Protein AF-A0A7C4X9A7-F1 (afdb_monomer)

Secondary structure (DSSP, 8-state):
---EEEEEEEE-SSSEEEEEEEEEE--SS--EEEEEEEEEEE-HHHHGGGTS--HHHHHHHHHHHHHHHHHHHHHHTT---BPPTTGGGT----HHHHHHHHHGGG-HHHHHHHHHHTTTBPP-

pLDDT: mean 89.67, std 11.53, range [48.81, 98.44]

Nearest PDB structures (foldseek):
  3qic-assembly1_A  TM=6.227E-01  e=2.265E-01  Homo sapiens
  7n46-assembly1_A  TM=3.364E-01  e=3.744E-02  Escherichia coli K-12
  7rax-assembly1_A  TM=3.197E-01  e=5.054E-02  Escherichia coli K-12
  8sjd-assembly1_A  TM=3.150E-01  e=6.669E-01  Musca domestica
  2bw3-assembly1_A  TM=2.350E-01  e=4.941E-01  Musca domestica

Structure (mmCIF, N/CA/C/O backbone):
data_AF-A0A7C4X9A7-F1
#
_entry.id   AF-A0A7C4X9A7-F1
#
loop_
_atom_site.group_PDB
_atom_site.id
_atom_site.type_symbol
_atom_site.label_atom_id
_atom_site.label_alt_id
_atom_site.label_comp_id
_atom_site.label_asym_id
_atom_site.label_entity_id
_atom_site.label_seq_id
_atom_site.pdbx_PDB_ins_code
_atom_site.Cartn_x
_atom_site.Cartn_y
_atom_site.Cartn_z
_atom_site.occupancy
_atom_site.B_iso_or_equiv
_atom_site.auth_seq_id
_atom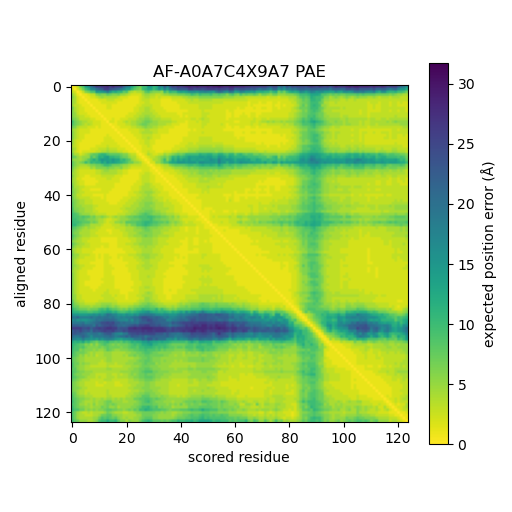_site.auth_comp_id
_atom_site.auth_asym_id
_atom_site.auth_atom_id
_atom_site.pdbx_PDB_model_num
ATOM 1 N N . MET A 1 1 ? -12.986 -12.572 25.269 1.00 55.41 1 MET A N 1
ATOM 2 C CA . MET A 1 1 ? -13.300 -11.561 24.240 1.00 55.41 1 MET A CA 1
ATOM 3 C C . MET A 1 1 ? -12.552 -11.994 23.007 1.00 55.41 1 MET A C 1
ATOM 5 O O . MET A 1 1 ? -11.326 -11.963 23.035 1.00 55.41 1 MET A O 1
ATOM 9 N N . ASP A 1 2 ? -13.274 -12.452 21.993 1.00 66.56 2 ASP A N 1
ATOM 10 C CA . ASP A 1 2 ? -12.687 -12.773 20.695 1.00 66.56 2 ASP A CA 1
ATOM 11 C C . ASP A 1 2 ? -12.088 -11.486 20.125 1.00 66.56 2 ASP A C 1
ATOM 13 O O . ASP A 1 2 ? -12.791 -10.514 19.846 1.00 66.56 2 ASP A O 1
ATOM 17 N N . LYS A 1 3 ? -10.755 -11.417 20.099 1.00 82.44 3 LYS A N 1
ATOM 18 C CA . LYS A 1 3 ? -10.022 -10.218 19.694 1.00 82.44 3 LYS A CA 1
ATOM 19 C C . LYS A 1 3 ? -9.990 -10.164 18.172 1.00 82.44 3 LYS A C 1
ATOM 21 O O . LYS A 1 3 ? -9.325 -10.997 17.555 1.00 82.44 3 LYS A O 1
ATOM 26 N N . THR A 1 4 ? -10.649 -9.172 17.587 1.00 90.31 4 THR A N 1
ATOM 27 C CA . THR A 1 4 ? -10.522 -8.854 16.160 1.00 90.31 4 THR A CA 1
ATOM 28 C C . THR A 1 4 ? -9.282 -7.992 15.925 1.00 90.31 4 THR A C 1
ATOM 30 O O . THR A 1 4 ? -9.007 -7.070 16.693 1.00 90.31 4 THR A O 1
ATOM 33 N N . VAL A 1 5 ? -8.510 -8.309 14.886 1.00 93.25 5 VAL A N 1
ATOM 34 C CA . VAL A 1 5 ? -7.322 -7.564 14.454 1.00 93.25 5 VAL A CA 1
ATOM 35 C C . VAL A 1 5 ? -7.448 -7.257 12.969 1.00 93.25 5 VAL A C 1
ATOM 37 O O . VAL A 1 5 ? -7.702 -8.161 12.178 1.00 93.25 5 VAL A O 1
ATOM 40 N N . THR A 1 6 ? -7.218 -6.004 12.590 1.00 95.00 6 THR A N 1
ATOM 41 C CA . THR A 1 6 ? -7.112 -5.595 11.186 1.00 95.00 6 THR A CA 1
ATOM 42 C C . THR A 1 6 ? -5.642 -5.563 10.781 1.00 95.00 6 THR A C 1
ATOM 44 O O . THR A 1 6 ? -4.812 -4.968 11.466 1.00 95.00 6 THR A O 1
ATOM 47 N N . ILE A 1 7 ? -5.312 -6.217 9.673 1.00 95.75 7 ILE A N 1
ATOM 48 C CA . ILE A 1 7 ? -3.965 -6.308 9.112 1.00 95.75 7 ILE A CA 1
ATOM 49 C C . ILE A 1 7 ? -3.948 -5.591 7.764 1.00 95.75 7 ILE A C 1
ATOM 51 O O . ILE A 1 7 ? -4.769 -5.872 6.891 1.00 95.75 7 ILE A O 1
ATOM 55 N N . LEU A 1 8 ? -2.974 -4.700 7.591 1.00 96.88 8 LEU A N 1
ATOM 56 C CA . LEU A 1 8 ? -2.627 -4.092 6.312 1.00 96.88 8 LEU A CA 1
ATOM 57 C C . LEU A 1 8 ? -1.498 -4.904 5.661 1.00 96.88 8 LEU A C 1
ATOM 59 O O . LEU A 1 8 ? -0.386 -4.955 6.183 1.00 96.88 8 LEU A O 1
ATOM 63 N N . GLY A 1 9 ? -1.787 -5.536 4.528 1.00 97.81 9 GLY A N 1
ATOM 64 C CA . GLY A 1 9 ? -0.793 -6.166 3.662 1.00 97.81 9 GLY A CA 1
ATOM 65 C C . GLY A 1 9 ? -0.347 -5.205 2.564 1.00 97.81 9 GLY A C 1
ATOM 66 O O . GLY A 1 9 ? -1.189 -4.559 1.942 1.00 97.81 9 GLY A O 1
ATOM 67 N N . ILE A 1 10 ? 0.961 -5.128 2.3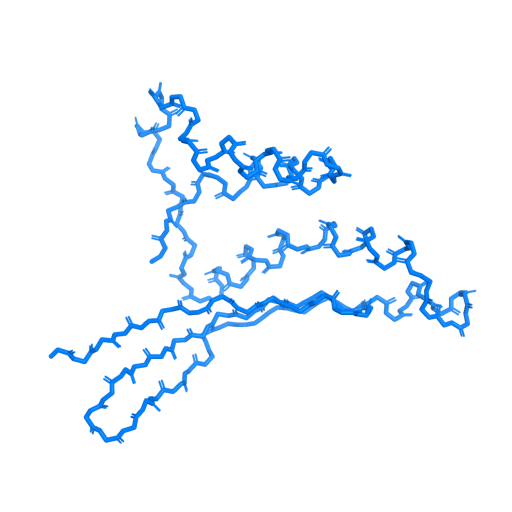21 1.00 98.12 10 ILE A N 1
ATOM 68 C CA . ILE A 1 10 ? 1.571 -4.349 1.237 1.00 98.12 10 ILE A CA 1
ATOM 69 C C . ILE A 1 10 ? 2.546 -5.266 0.500 1.00 98.12 10 ILE A C 1
ATOM 71 O O . ILE A 1 10 ? 3.383 -5.902 1.136 1.00 98.12 10 ILE A O 1
ATOM 75 N N . GLU A 1 11 ? 2.444 -5.312 -0.825 1.00 97.81 11 GLU A N 1
ATOM 76 C CA . GLU A 1 11 ? 3.331 -6.088 -1.695 1.00 97.81 11 GLU A CA 1
ATOM 77 C C . GLU A 1 11 ? 3.922 -5.174 -2.778 1.00 97.81 11 GLU A C 1
ATOM 79 O O . GLU A 1 11 ? 3.178 -4.540 -3.530 1.00 97.81 11 GLU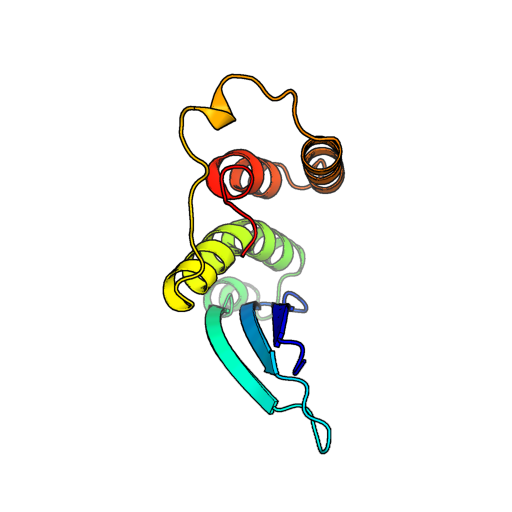 A O 1
ATOM 84 N N . THR A 1 12 ? 5.256 -5.075 -2.803 1.00 97.00 12 THR A N 1
ATOM 85 C CA . THR A 1 12 ? 6.049 -4.218 -3.710 1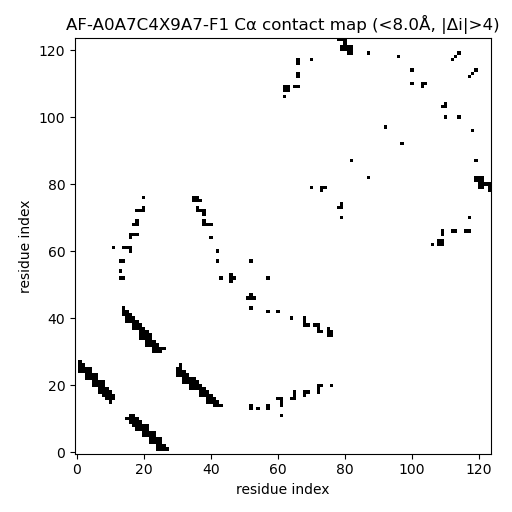.00 97.00 12 THR A CA 1
ATOM 86 C C . THR A 1 12 ? 7.412 -4.850 -4.045 1.00 97.00 12 THR A C 1
ATOM 88 O O . THR A 1 12 ? 8.435 -4.163 -4.053 1.00 97.00 12 THR A O 1
ATOM 91 N N . SER A 1 13 ? 7.479 -6.177 -4.204 1.00 96.25 13 SER A N 1
ATOM 92 C CA . SER A 1 13 ? 8.748 -6.897 -4.406 1.00 96.25 13 SER A CA 1
ATOM 93 C C . SER A 1 13 ? 9.314 -6.796 -5.825 1.00 96.25 13 SER A C 1
ATOM 95 O O . SER A 1 13 ? 10.534 -6.854 -5.986 1.00 96.25 13 SER A O 1
ATOM 97 N N . CYS A 1 14 ? 8.455 -6.669 -6.843 1.00 95.88 14 CYS A N 1
ATOM 98 C CA . CYS A 1 14 ? 8.843 -6.734 -8.254 1.00 95.88 14 CYS A CA 1
ATOM 99 C C . CYS A 1 14 ? 8.228 -5.593 -9.078 1.00 95.88 14 CYS A C 1
ATOM 101 O O . CYS A 1 14 ? 8.734 -4.479 -9.042 1.00 95.88 14 CYS A O 1
ATOM 103 N N . ASP A 1 15 ? 7.166 -5.856 -9.837 1.00 97.00 15 ASP A N 1
ATOM 104 C CA . ASP A 1 15 ? 6.530 -4.923 -10.774 1.00 97.00 15 ASP A CA 1
ATOM 105 C C . ASP A 1 15 ? 5.036 -4.718 -10.480 1.00 97.00 15 ASP A C 1
ATOM 107 O O . ASP A 1 15 ? 4.286 -4.150 -11.272 1.00 97.00 15 ASP A O 1
ATOM 111 N N . GLU A 1 16 ? 4.598 -5.145 -9.303 1.00 97.75 16 GLU A N 1
ATOM 112 C CA . GLU A 1 16 ? 3.230 -5.006 -8.827 1.00 97.75 16 GLU A CA 1
ATOM 113 C C . GLU A 1 16 ? 3.215 -4.210 -7.526 1.00 97.75 16 GLU A C 1
ATOM 115 O O . GLU A 1 16 ? 4.039 -4.422 -6.639 1.00 97.75 16 GLU A O 1
ATOM 120 N N . THR A 1 17 ? 2.274 -3.280 -7.412 1.00 98.44 17 THR A N 1
ATOM 121 C CA . THR A 1 17 ? 1.953 -2.620 -6.146 1.00 98.44 17 THR A CA 1
ATOM 122 C C . THR A 1 17 ? 0.603 -3.150 -5.706 1.00 98.44 17 THR A C 1
ATOM 124 O O . THR A 1 17 ? -0.385 -2.947 -6.410 1.00 98.44 17 THR A O 1
ATOM 127 N N . SER A 1 18 ? 0.542 -3.823 -4.563 1.00 98.25 18 SER A N 1
ATOM 128 C CA . SER A 1 18 ? -0.712 -4.350 -4.026 1.00 98.25 18 SER A CA 1
ATOM 129 C C . SER A 1 18 ? -0.911 -3.943 -2.577 1.00 98.25 18 SER A C 1
ATOM 131 O O . SER A 1 18 ? 0.043 -3.871 -1.799 1.00 98.25 18 SER A O 1
ATOM 133 N N . VAL A 1 19 ? -2.167 -3.695 -2.219 1.00 98.44 19 VAL A N 1
ATOM 134 C CA . VAL A 1 19 ? -2.609 -3.450 -0.849 1.00 98.44 19 VAL A CA 1
ATOM 135 C C . VAL A 1 19 ? -3.779 -4.373 -0.536 1.00 98.44 19 VAL A C 1
ATOM 137 O O . VAL A 1 19 ? -4.698 -4.493 -1.342 1.00 98.44 19 VAL A O 1
ATOM 140 N N . ALA A 1 20 ? -3.777 -4.988 0.645 1.00 98.38 20 ALA A N 1
ATOM 141 C CA . ALA A 1 20 ? -4.891 -5.785 1.149 1.00 98.38 20 ALA A CA 1
ATOM 142 C C . ALA A 1 20 ? -5.231 -5.410 2.595 1.00 98.38 20 ALA A C 1
ATOM 144 O O . ALA A 1 20 ? -4.340 -5.163 3.404 1.00 98.38 20 ALA A O 1
ATOM 145 N N . ILE A 1 21 ? -6.521 -5.409 2.925 1.00 98.25 21 ILE A N 1
ATOM 146 C CA . ILE A 1 21 ? -7.018 -5.267 4.294 1.00 98.25 21 ILE A CA 1
ATOM 147 C C . ILE A 1 21 ? -7.608 -6.607 4.714 1.00 98.25 21 ILE A C 1
ATOM 149 O O . ILE A 1 21 ? -8.531 -7.115 4.073 1.00 98.25 21 ILE A O 1
ATOM 153 N N . ILE A 1 22 ? -7.067 -7.185 5.781 1.00 97.62 22 ILE A N 1
ATOM 154 C CA . ILE A 1 22 ? -7.431 -8.515 6.265 1.00 97.62 22 ILE A CA 1
ATOM 155 C C . ILE A 1 22 ? -7.931 -8.391 7.699 1.00 97.62 22 ILE A C 1
ATOM 157 O O . ILE A 1 22 ? -7.231 -7.874 8.564 1.00 97.62 22 ILE A O 1
ATOM 161 N N . GLU A 1 23 ? -9.129 -8.891 7.962 1.00 96.44 23 GLU A N 1
ATOM 162 C CA . GLU A 1 23 ? -9.659 -9.053 9.309 1.00 96.44 23 GLU A CA 1
ATOM 163 C C . GLU A 1 23 ? -9.286 -10.438 9.838 1.00 96.44 23 GLU A C 1
ATOM 165 O O . GLU A 1 23 ? -9.492 -11.452 9.167 1.00 96.44 23 GLU A O 1
ATOM 170 N N . VAL A 1 24 ? -8.754 -10.479 11.057 1.00 95.31 24 VAL A N 1
ATOM 171 C CA . VAL A 1 24 ? -8.468 -11.706 11.796 1.00 95.31 24 VAL A CA 1
ATOM 172 C C . VAL A 1 24 ? -9.312 -11.724 13.056 1.00 95.31 24 VAL A C 1
ATOM 174 O O . VAL A 1 24 ? -9.099 -10.914 13.959 1.00 95.31 24 VAL A O 1
ATOM 177 N N . LYS A 1 25 ? -10.248 -12.665 13.145 1.00 93.75 25 LYS A N 1
ATOM 178 C CA . LYS A 1 25 ? -11.019 -12.917 14.366 1.00 93.75 25 LYS A CA 1
ATOM 179 C C . LYS A 1 25 ? -10.356 -14.050 15.124 1.00 93.75 25 LYS A C 1
ATOM 181 O O . LYS A 1 25 ? -10.339 -15.188 14.659 1.00 93.75 25 LYS A O 1
ATOM 186 N N . ASN A 1 26 ? -9.773 -13.738 16.277 1.00 88.00 26 ASN A N 1
ATOM 187 C CA . ASN A 1 26 ? -9.251 -14.773 17.162 1.00 88.00 26 ASN A CA 1
ATOM 188 C C . ASN A 1 26 ? -10.423 -15.489 17.833 1.00 88.00 26 ASN A C 1
ATOM 190 O O . ASN A 1 26 ? -11.249 -14.827 18.449 1.00 88.00 26 ASN A O 1
ATOM 194 N N . SER A 1 27 ? -10.455 -16.816 17.732 1.00 83.00 27 SER A N 1
ATOM 195 C CA . SER A 1 27 ? -11.350 -17.677 18.509 1.00 83.00 27 SER A CA 1
ATOM 196 C C . SER A 1 27 ? -10.524 -18.660 19.336 1.00 83.00 27 SER A C 1
ATOM 198 O O . SER A 1 27 ? -9.359 -18.918 19.015 1.00 83.00 27 SER A O 1
ATOM 200 N N . ASP A 1 28 ? -11.140 -19.262 20.353 1.00 82.06 28 ASP A N 1
ATOM 201 C CA . ASP A 1 28 ? -10.506 -20.273 21.212 1.00 82.06 28 ASP A CA 1
ATOM 202 C C . ASP A 1 28 ? -10.048 -21.536 20.453 1.00 82.06 28 ASP A C 1
ATOM 204 O O . ASP A 1 28 ? -9.260 -22.323 20.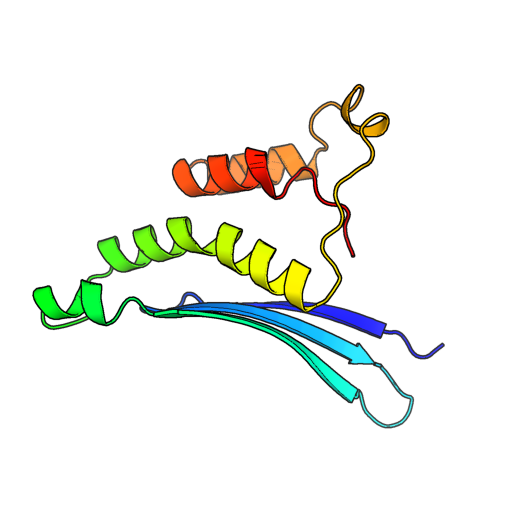976 1.00 82.06 28 ASP A O 1
ATOM 208 N N . THR A 1 29 ? -10.530 -21.753 19.224 1.00 85.44 29 THR A N 1
ATOM 209 C CA . THR A 1 29 ? -10.202 -22.949 18.430 1.00 85.44 29 THR A CA 1
ATOM 210 C C . THR A 1 29 ? -9.173 -22.657 17.344 1.00 85.44 29 THR A C 1
ATOM 212 O O . THR A 1 29 ? -8.127 -23.306 17.280 1.00 85.44 29 THR A O 1
ATOM 215 N N . ARG A 1 30 ? -9.451 -21.679 16.479 1.00 88.62 30 ARG A N 1
ATOM 216 C CA . ARG A 1 30 ? -8.563 -21.242 15.401 1.00 88.62 30 ARG A CA 1
ATOM 217 C C . ARG A 1 30 ? -8.922 -19.815 14.972 1.00 88.62 30 ARG A C 1
ATOM 219 O O . ARG A 1 30 ? -10.107 -19.482 14.947 1.00 88.62 30 ARG A O 1
ATOM 226 N N . PRO A 1 31 ? -7.941 -18.979 14.595 1.00 90.88 31 PRO A N 1
ATOM 227 C CA . PRO A 1 31 ? -8.230 -17.696 13.970 1.00 90.88 31 PRO A CA 1
ATOM 228 C C . PRO A 1 31 ? -8.963 -17.869 12.634 1.00 90.88 31 PRO A C 1
ATOM 230 O O . PRO A 1 31 ? -8.594 -18.711 11.807 1.00 90.88 31 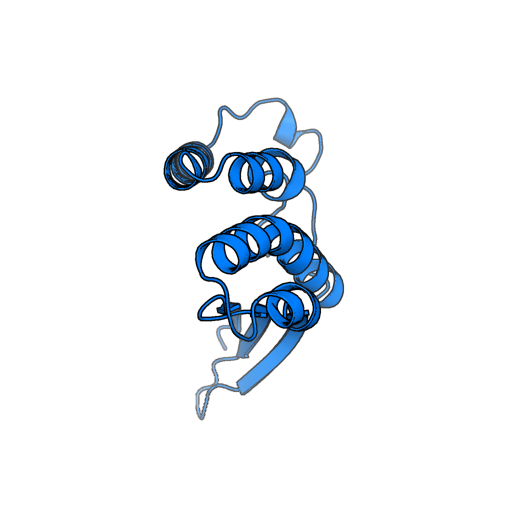PRO A O 1
ATOM 233 N N . GLU A 1 32 ? -9.975 -17.037 12.424 1.00 93.50 32 GLU A N 1
ATOM 234 C CA . GLU A 1 32 ? -10.671 -16.877 11.151 1.00 93.50 32 GLU A CA 1
ATOM 235 C C . GLU A 1 32 ? -10.124 -15.652 10.423 1.00 93.50 32 GLU A C 1
ATOM 237 O O . GLU A 1 32 ? -9.907 -14.606 11.034 1.00 93.50 32 GLU A O 1
ATOM 242 N N . TYR A 1 33 ? -9.912 -15.780 9.115 1.00 94.81 33 TYR A N 1
ATOM 243 C CA . TYR A 1 33 ? -9.329 -14.738 8.275 1.00 94.81 33 TYR A CA 1
ATOM 244 C C . TYR A 1 33 ? -10.332 -14.342 7.199 1.00 94.81 33 TYR A C 1
ATOM 246 O O . TYR A 1 33 ? -10.864 -15.208 6.506 1.00 94.81 33 TYR A O 1
ATOM 254 N N . SER A 1 34 ? -10.560 -13.043 7.034 1.00 96.44 34 SER A N 1
ATOM 255 C CA . SER A 1 34 ? -11.414 -12.490 5.982 1.00 96.44 34 SER A CA 1
ATOM 256 C C . SER A 1 34 ? -10.682 -11.374 5.251 1.00 96.44 34 SER A C 1
ATOM 258 O O . SER A 1 34 ? -10.182 -10.443 5.874 1.00 96.44 34 SER A O 1
ATOM 260 N N . VAL A 1 35 ? -10.620 -11.448 3.921 1.00 97.88 35 VAL A N 1
ATOM 261 C CA . VAL A 1 35 ? -10.117 -10.338 3.102 1.00 97.88 35 VAL A CA 1
ATOM 262 C C . VAL A 1 35 ? -11.248 -9.325 2.957 1.00 97.88 35 VAL A C 1
ATOM 264 O O . VAL A 1 35 ? -12.238 -9.608 2.286 1.00 97.88 35 VAL A O 1
ATOM 267 N N . LEU A 1 36 ? -11.112 -8.164 3.598 1.00 97.94 36 LEU A N 1
ATOM 268 C CA . LEU A 1 36 ? -12.108 -7.092 3.533 1.00 97.94 36 LEU A CA 1
ATOM 269 C C . LEU A 1 36 ? -12.011 -6.315 2.219 1.00 97.94 36 LEU A C 1
ATOM 271 O O . LEU A 1 36 ? -13.026 -5.923 1.652 1.00 97.94 36 LEU A O 1
ATOM 275 N N . ALA A 1 37 ? -10.788 -6.094 1.736 1.00 98.44 37 ALA A N 1
ATOM 276 C CA . ALA A 1 37 ? -10.522 -5.414 0.476 1.00 98.44 37 ALA A CA 1
ATOM 277 C C . ALA A 1 37 ? -9.130 -5.751 -0.054 1.00 98.44 37 ALA A C 1
ATOM 279 O O . ALA A 1 37 ? -8.226 -6.087 0.714 1.00 98.44 37 ALA A O 1
ATOM 280 N N . HIS A 1 38 ? -8.944 -5.594 -1.362 1.00 97.75 38 HIS A N 1
ATOM 281 C CA . HIS A 1 38 ? -7.624 -5.549 -1.977 1.00 97.75 38 HIS A CA 1
ATOM 282 C C . HIS A 1 38 ? -7.630 -4.620 -3.195 1.00 97.75 38 HIS A C 1
ATOM 284 O O . HIS A 1 38 ? -8.658 -4.421 -3.838 1.00 97.75 38 HIS A O 1
ATOM 290 N N . ALA A 1 39 ? -6.477 -4.049 -3.515 1.00 98.19 39 ALA A N 1
ATOM 291 C CA . ALA A 1 39 ? -6.273 -3.233 -4.701 1.00 98.19 39 ALA A CA 1
ATOM 292 C C . ALA A 1 39 ? -4.885 -3.528 -5.276 1.00 98.19 39 ALA A C 1
ATOM 294 O O . ALA A 1 39 ? -3.919 -3.626 -4.524 1.00 98.19 39 ALA A O 1
ATOM 295 N N . LEU A 1 40 ? -4.795 -3.658 -6.599 1.00 98.19 40 LEU A N 1
ATOM 296 C CA . LEU A 1 40 ? -3.579 -4.040 -7.316 1.00 98.19 40 LEU A CA 1
ATOM 297 C C . LEU A 1 40 ? -3.332 -3.082 -8.482 1.00 98.19 40 LEU A C 1
ATOM 299 O O . LEU A 1 40 ? -4.253 -2.744 -9.226 1.00 98.19 40 LEU A O 1
ATOM 303 N N . TYR A 1 41 ? -2.073 -2.710 -8.672 1.00 98.38 41 TYR A N 1
ATOM 304 C CA . TYR A 1 41 ? -1.572 -2.059 -9.872 1.00 98.38 41 TYR A CA 1
ATOM 305 C C . TYR A 1 41 ? -0.409 -2.873 -10.441 1.00 98.38 41 TYR A C 1
ATOM 307 O O . TYR A 1 41 ? 0.585 -3.094 -9.751 1.00 98.38 41 TYR A O 1
ATOM 315 N N . SER A 1 42 ? -0.531 -3.298 -11.699 1.00 97.69 42 SER A N 1
ATOM 316 C CA . SER A 1 42 ? 0.513 -4.030 -12.421 1.00 97.69 42 SER A CA 1
ATOM 317 C C . SER A 1 42 ? 1.260 -3.099 -13.374 1.00 97.69 42 SER A C 1
ATOM 319 O O . SER A 1 42 ? 0.643 -2.340 -14.125 1.00 97.69 42 SER A O 1
ATOM 321 N N . GLN A 1 43 ? 2.590 -3.177 -13.364 1.00 97.12 43 GLN A N 1
ATOM 322 C CA . GLN A 1 43 ? 3.475 -2.371 -14.206 1.00 97.12 43 GLN A CA 1
ATOM 323 C C . GLN A 1 43 ? 3.920 -3.113 -15.477 1.00 97.12 43 GLN A C 1
ATOM 325 O O . GLN A 1 43 ? 4.773 -2.599 -16.201 1.00 97.12 43 GLN A O 1
ATOM 330 N N . ILE A 1 44 ? 3.360 -4.293 -15.777 1.00 96.06 44 ILE A N 1
ATOM 331 C CA . ILE A 1 44 ? 3.772 -5.141 -16.911 1.00 96.06 44 ILE A CA 1
ATOM 332 C C . ILE A 1 44 ? 3.872 -4.333 -18.211 1.00 96.06 44 ILE A C 1
ATOM 334 O O . ILE A 1 44 ? 4.887 -4.405 -18.899 1.00 96.06 44 ILE A O 1
ATOM 338 N N . GLU A 1 45 ? 2.858 -3.521 -18.534 1.00 95.56 45 GLU A N 1
ATOM 339 C CA . GLU A 1 45 ? 2.852 -2.703 -19.758 1.00 95.56 45 GLU A CA 1
ATOM 340 C C . GLU A 1 45 ? 4.013 -1.702 -19.823 1.00 95.56 45 GLU A C 1
ATOM 342 O O . GLU A 1 45 ? 4.556 -1.475 -20.900 1.00 95.56 45 GLU A O 1
ATOM 347 N N . LEU A 1 46 ? 4.430 -1.142 -18.685 1.00 94.94 46 LEU A N 1
ATOM 348 C CA . LEU A 1 46 ? 5.543 -0.192 -18.616 1.00 94.94 46 LEU A CA 1
ATOM 349 C C . LEU A 1 46 ? 6.896 -0.885 -18.814 1.00 94.94 46 LEU A C 1
ATOM 351 O O . LEU A 1 46 ? 7.807 -0.314 -19.406 1.00 94.94 46 LEU A O 1
ATOM 355 N N . HIS A 1 47 ? 7.032 -2.124 -18.337 1.00 95.56 47 HIS A N 1
ATOM 356 C CA . HIS A 1 47 ? 8.274 -2.897 -18.444 1.00 95.56 47 HIS A CA 1
ATOM 357 C C . HIS A 1 47 ? 8.443 -3.591 -19.801 1.00 95.56 47 HIS A C 1
ATOM 359 O O . HIS A 1 47 ? 9.563 -3.957 -20.166 1.00 95.56 47 HIS A O 1
ATOM 365 N N . LYS A 1 48 ? 7.367 -3.734 -20.590 1.00 94.19 48 LYS A N 1
ATOM 366 C CA . LYS A 1 48 ? 7.419 -4.338 -21.936 1.00 94.19 48 LYS A CA 1
ATOM 367 C C . LYS A 1 48 ? 8.445 -3.671 -22.847 1.00 94.19 48 LYS A C 1
ATOM 369 O O . LYS A 1 48 ? 9.145 -4.373 -23.573 1.00 94.19 48 LYS A O 1
ATOM 374 N N . GLU A 1 49 ? 8.567 -2.347 -22.786 1.00 93.00 49 GLU A N 1
ATOM 375 C CA . GLU A 1 49 ? 9.511 -1.582 -23.615 1.00 93.00 49 GLU A CA 1
ATOM 376 C C . GLU A 1 49 ? 10.981 -1.908 -23.303 1.00 93.00 49 GLU A C 1
ATOM 378 O O . GLU A 1 49 ? 11.852 -1.739 -24.154 1.00 93.00 49 GLU A O 1
ATOM 383 N N . PHE A 1 50 ? 11.255 -2.425 -22.104 1.00 93.62 50 PHE A N 1
ATOM 384 C CA . PHE A 1 50 ? 12.596 -2.755 -21.622 1.00 93.62 50 PHE A CA 1
ATOM 385 C C . PHE A 1 50 ? 12.935 -4.246 -21.770 1.00 93.62 50 PHE A C 1
ATOM 387 O O . PHE A 1 50 ? 14.056 -4.653 -21.467 1.00 93.62 50 PHE A O 1
ATOM 394 N N . GLY A 1 51 ? 11.989 -5.071 -22.239 1.00 94.00 51 GLY A N 1
ATOM 395 C CA . GLY A 1 51 ? 12.170 -6.521 -22.378 1.00 94.00 51 GLY A CA 1
ATOM 396 C C . GLY A 1 51 ? 12.245 -7.275 -21.044 1.00 94.00 51 GLY A C 1
ATOM 397 O O . GLY A 1 51 ? 12.690 -8.421 -21.013 1.00 94.00 51 GLY A O 1
ATOM 398 N N . GLY A 1 52 ? 11.831 -6.641 -19.946 1.00 93.81 52 GLY A N 1
ATOM 399 C CA . GLY A 1 52 ? 11.900 -7.171 -18.588 1.00 93.81 52 GLY A CA 1
ATOM 400 C C . GLY A 1 52 ? 11.748 -6.061 -17.550 1.00 93.81 52 GLY A C 1
ATOM 401 O O . GLY A 1 52 ? 11.685 -4.882 -17.896 1.00 93.81 52 GLY A O 1
ATOM 402 N N . VAL A 1 53 ? 11.693 -6.434 -16.271 1.00 96.56 53 VAL A N 1
ATOM 403 C CA . VAL A 1 53 ? 11.510 -5.473 -15.174 1.00 96.56 53 VAL A CA 1
ATOM 404 C C . VAL A 1 53 ? 12.702 -4.527 -15.094 1.00 96.56 53 VAL A C 1
ATOM 406 O O . VAL A 1 53 ? 13.835 -4.957 -14.871 1.00 96.56 53 VAL A O 1
ATOM 409 N N . PHE A 1 54 ? 12.442 -3.228 -15.236 1.00 97.06 54 PHE A N 1
ATOM 410 C CA . PHE A 1 54 ? 13.437 -2.182 -15.054 1.00 97.06 54 PHE A CA 1
ATOM 411 C C . PHE A 1 54 ? 13.390 -1.651 -13.607 1.00 97.06 54 PHE A C 1
ATOM 413 O O . PHE A 1 54 ? 12.456 -0.925 -13.253 1.00 97.06 54 PHE A O 1
ATOM 420 N N . PRO A 1 55 ? 14.385 -1.955 -12.743 1.00 95.50 55 PRO A N 1
ATOM 421 C CA . PRO A 1 55 ? 14.246 -1.756 -11.294 1.00 95.50 55 PRO A CA 1
ATOM 422 C C . PRO A 1 55 ? 13.994 -0.308 -10.860 1.00 95.50 55 PRO A C 1
ATOM 424 O O . PRO A 1 55 ? 13.215 -0.052 -9.943 1.00 95.50 55 PRO A O 1
ATOM 427 N N . ALA A 1 56 ? 14.633 0.661 -11.524 1.00 94.69 56 ALA A N 1
ATOM 428 C CA . ALA A 1 56 ? 14.467 2.076 -11.192 1.00 94.69 56 ALA A CA 1
ATOM 429 C C . ALA A 1 56 ? 13.051 2.581 -11.513 1.00 94.69 56 ALA A C 1
ATOM 431 O O . ALA A 1 56 ? 12.481 3.359 -10.747 1.00 94.69 56 ALA A O 1
ATOM 432 N N . LEU A 1 57 ? 12.478 2.112 -12.626 1.00 95.69 57 LEU A N 1
ATOM 433 C CA . LEU A 1 57 ? 11.094 2.390 -12.994 1.00 95.69 57 LEU A CA 1
ATOM 434 C C . LEU A 1 57 ? 10.132 1.715 -12.018 1.00 95.69 57 LEU A C 1
ATOM 436 O O . LEU A 1 57 ? 9.207 2.369 -11.545 1.00 95.69 57 LEU A O 1
ATOM 440 N N . ALA A 1 58 ? 10.401 0.461 -11.648 1.00 97.06 58 ALA A N 1
ATOM 441 C CA . ALA A 1 58 ? 9.543 -0.270 -10.728 1.00 97.06 58 ALA A CA 1
ATOM 442 C C . ALA A 1 58 ? 9.416 0.420 -9.369 1.00 97.06 58 ALA A C 1
ATOM 444 O O . ALA A 1 58 ? 8.311 0.710 -8.909 1.00 97.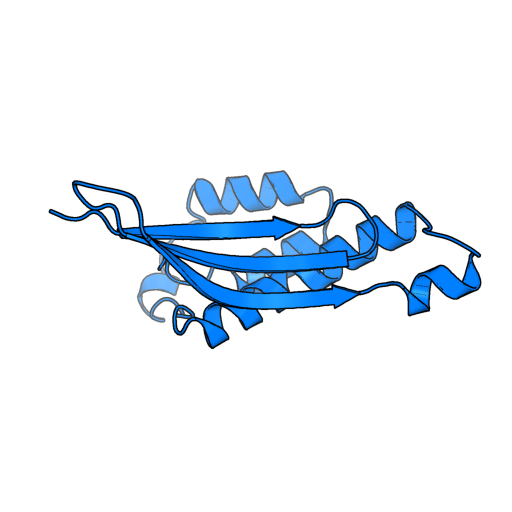06 58 ALA A O 1
ATOM 445 N N . LYS A 1 59 ? 10.556 0.813 -8.786 1.00 95.50 59 LYS A N 1
ATOM 446 C CA . LYS A 1 59 ? 10.601 1.598 -7.548 1.00 95.50 59 LYS A CA 1
ATOM 447 C C . LYS A 1 59 ? 9.749 2.871 -7.637 1.00 95.50 59 LYS A C 1
ATOM 449 O O . LYS A 1 59 ? 8.989 3.166 -6.716 1.00 95.50 59 LYS A O 1
ATOM 454 N N . ARG A 1 60 ? 9.874 3.623 -8.737 1.00 95.56 60 ARG A N 1
ATOM 455 C CA . ARG A 1 60 ? 9.124 4.869 -8.944 1.00 95.56 60 ARG A CA 1
ATOM 456 C C . ARG A 1 60 ? 7.619 4.611 -8.983 1.00 95.56 60 ARG A C 1
ATOM 458 O O . ARG A 1 60 ? 6.859 5.311 -8.320 1.00 95.56 60 ARG A O 1
ATOM 465 N N . GLU A 1 61 ? 7.191 3.599 -9.729 1.00 97.06 61 GLU A N 1
ATOM 466 C CA . GLU A 1 61 ? 5.771 3.269 -9.845 1.00 97.06 61 GLU A CA 1
ATOM 467 C C . GLU A 1 61 ? 5.197 2.688 -8.541 1.00 97.06 61 GLU A C 1
ATOM 469 O O . GLU A 1 61 ? 4.028 2.935 -8.242 1.00 97.06 61 GLU A O 1
ATOM 474 N N . HIS A 1 62 ? 5.991 2.012 -7.700 1.00 97.38 62 HIS A N 1
ATOM 475 C CA . HIS A 1 62 ? 5.556 1.662 -6.342 1.00 97.38 62 HIS A CA 1
ATOM 476 C C . HIS A 1 62 ? 5.247 2.904 -5.504 1.00 97.38 62 HIS A C 1
ATOM 478 O O . HIS A 1 62 ? 4.145 3.014 -4.965 1.00 97.38 62 HIS A O 1
ATOM 484 N N . GLY A 1 63 ? 6.175 3.865 -5.447 1.00 95.69 63 GLY A N 1
ATOM 485 C CA . GLY A 1 63 ? 5.984 5.108 -4.693 1.00 95.69 63 GLY A CA 1
ATOM 486 C C . GLY A 1 63 ? 4.783 5.920 -5.179 1.00 95.69 63 GLY A C 1
ATOM 487 O O . GLY A 1 63 ? 4.018 6.440 -4.375 1.00 95.69 63 GLY A O 1
ATOM 488 N N . LYS A 1 64 ? 4.558 5.965 -6.493 1.00 96.06 64 LYS A N 1
ATOM 489 C CA . LYS A 1 64 ? 3.426 6.685 -7.083 1.00 96.06 64 LYS A CA 1
ATOM 490 C C . LYS A 1 64 ? 2.064 6.069 -6.751 1.00 96.06 64 LYS A C 1
ATOM 492 O O . LYS A 1 64 ? 1.086 6.804 -6.624 1.00 96.06 64 LYS A O 1
ATOM 497 N N . ASN A 1 65 ? 1.981 4.739 -6.665 1.00 97.25 65 ASN A N 1
ATOM 498 C CA . ASN A 1 65 ? 0.702 4.025 -6.591 1.00 97.25 65 ASN A CA 1
ATOM 499 C C . ASN A 1 65 ? 0.338 3.528 -5.183 1.00 97.25 65 ASN A C 1
ATOM 501 O O . ASN A 1 65 ? -0.824 3.194 -4.957 1.00 97.25 65 ASN A O 1
ATOM 505 N N . LEU A 1 66 ? 1.273 3.507 -4.226 1.00 97.00 66 LEU A N 1
ATOM 506 C CA . LEU A 1 66 ? 1.017 2.965 -2.887 1.00 97.00 66 LEU A CA 1
ATOM 507 C C . LEU A 1 66 ? -0.108 3.703 -2.141 1.00 97.00 66 LEU A C 1
ATOM 509 O O . LEU A 1 66 ? -1.057 3.061 -1.689 1.00 97.00 66 LEU A O 1
ATOM 513 N N . ALA A 1 67 ? -0.043 5.034 -2.022 1.00 95.62 67 ALA A N 1
ATOM 514 C CA . ALA A 1 67 ? -1.064 5.787 -1.287 1.00 95.62 67 ALA A CA 1
ATOM 515 C C . ALA A 1 67 ? -2.451 5.746 -1.968 1.00 95.62 67 ALA A C 1
ATOM 517 O O . ALA A 1 67 ? -3.433 5.472 -1.272 1.00 95.62 67 ALA A O 1
ATOM 518 N N . PRO A 1 68 ? -2.580 5.924 -3.303 1.00 96.31 68 PRO A N 1
ATOM 519 C CA . PRO A 1 68 ? -3.860 5.747 -3.992 1.00 96.31 68 PRO A CA 1
ATOM 520 C C . PRO A 1 68 ? -4.480 4.357 -3.796 1.00 96.31 68 PRO A C 1
ATOM 522 O O . PRO A 1 68 ? -5.689 4.249 -3.571 1.00 96.31 68 PRO A O 1
ATOM 525 N N . LEU A 1 69 ? -3.670 3.293 -3.851 1.00 97.75 69 LEU A N 1
ATOM 526 C CA . LEU A 1 69 ? -4.148 1.925 -3.637 1.00 97.75 69 LEU A CA 1
ATOM 527 C C . LEU A 1 69 ? -4.587 1.693 -2.193 1.00 97.75 69 LEU A C 1
ATOM 529 O O . LEU A 1 69 ? -5.636 1.089 -1.979 1.00 97.75 69 LEU A O 1
ATOM 533 N N . LEU A 1 70 ? -3.849 2.223 -1.213 1.00 96.88 70 LEU A N 1
ATOM 534 C CA . LEU A 1 70 ? -4.249 2.174 0.192 1.00 96.88 70 LEU A CA 1
ATOM 535 C C . LEU A 1 70 ? -5.605 2.851 0.413 1.00 96.88 70 LEU A C 1
ATOM 537 O O . LEU A 1 70 ? -6.495 2.256 1.016 1.00 96.88 70 LEU A O 1
ATOM 541 N N . ILE A 1 71 ? -5.802 4.054 -0.129 1.00 95.88 71 ILE A N 1
ATOM 542 C CA . ILE A 1 71 ? -7.080 4.776 -0.034 1.00 95.88 71 ILE A CA 1
ATOM 543 C C . ILE A 1 71 ? -8.211 3.972 -0.684 1.00 95.88 71 ILE A C 1
ATOM 545 O O . ILE A 1 71 ? -9.297 3.867 -0.115 1.00 95.88 71 ILE A O 1
ATOM 549 N N . SER A 1 72 ? -7.964 3.387 -1.860 1.00 97.38 72 SER A N 1
ATOM 550 C CA . SER A 1 72 ? -8.937 2.528 -2.543 1.00 97.38 72 SER A CA 1
ATOM 551 C C . SER A 1 72 ? -9.322 1.321 -1.683 1.00 97.38 72 SER A C 1
ATOM 553 O O . SER A 1 72 ? -10.510 1.059 -1.493 1.00 97.38 72 SER A O 1
ATOM 555 N N . ALA A 1 73 ? -8.340 0.628 -1.101 1.00 97.94 73 ALA A N 1
ATOM 556 C CA . ALA A 1 73 ? -8.570 -0.532 -0.247 1.00 97.94 73 ALA A CA 1
ATOM 557 C C . ALA A 1 73 ? -9.321 -0.163 1.047 1.00 97.94 73 ALA A C 1
ATOM 559 O O . ALA A 1 73 ? -10.269 -0.852 1.417 1.00 97.94 73 ALA A O 1
ATOM 560 N N . LEU A 1 74 ? -8.974 0.955 1.697 1.00 96.88 74 LEU A N 1
ATOM 561 C CA . LEU A 1 74 ? -9.694 1.456 2.875 1.00 96.88 74 LEU A CA 1
ATOM 562 C C . LEU A 1 74 ? -11.155 1.788 2.553 1.00 96.88 74 LEU A C 1
ATOM 564 O O . LEU A 1 74 ? -12.049 1.435 3.321 1.00 96.88 74 LEU A O 1
ATOM 568 N N . LYS A 1 75 ? -11.420 2.422 1.403 1.00 96.56 75 LYS A N 1
ATOM 569 C CA . LYS A 1 75 ? -12.789 2.719 0.952 1.00 96.56 75 LYS A CA 1
ATOM 570 C C . LYS A 1 75 ? -13.584 1.443 0.690 1.00 96.56 75 LYS A C 1
ATOM 572 O O . LYS A 1 75 ? -14.706 1.329 1.167 1.00 96.56 75 LYS A O 1
ATOM 577 N N . GLN A 1 76 ? -12.998 0.471 -0.009 1.00 97.81 76 GLN A N 1
ATOM 578 C CA . GLN A 1 76 ? -13.634 -0.826 -0.272 1.00 97.81 76 GLN A CA 1
ATOM 579 C C . GLN A 1 76 ? -13.939 -1.605 1.018 1.00 97.81 76 GLN A C 1
ATOM 581 O O . GLN A 1 76 ? -14.991 -2.230 1.118 1.00 97.81 76 GLN A O 1
ATOM 586 N N . ALA A 1 77 ? -13.060 -1.523 2.021 1.00 97.19 77 ALA A N 1
ATOM 587 C CA . ALA A 1 77 ? -13.252 -2.157 3.324 1.00 97.19 77 ALA A CA 1
ATOM 588 C C . ALA A 1 77 ? -14.231 -1.400 4.246 1.00 97.19 77 ALA A C 1
ATOM 590 O O . ALA A 1 77 ? -14.496 -1.867 5.349 1.00 97.19 77 ALA A O 1
ATOM 591 N N . ASN A 1 78 ? -14.771 -0.246 3.826 1.00 96.00 78 ASN A N 1
ATOM 592 C CA . ASN A 1 78 ? -15.550 0.678 4.667 1.00 96.00 78 ASN A CA 1
ATOM 593 C C . ASN A 1 78 ? -14.787 1.178 5.914 1.00 96.00 78 ASN A C 1
ATOM 595 O O . ASN A 1 78 ? -15.378 1.423 6.963 1.00 96.00 78 ASN A O 1
ATOM 599 N N . LEU A 1 79 ? -13.469 1.340 5.788 1.00 95.25 79 LEU A N 1
ATOM 600 C CA . LEU A 1 79 ? -12.557 1.803 6.841 1.00 95.25 79 LEU A CA 1
ATOM 601 C C . LEU A 1 79 ? -11.954 3.185 6.547 1.00 95.25 79 LEU A C 1
ATOM 603 O O . LEU A 1 79 ? -11.088 3.657 7.274 1.00 95.25 79 LEU A O 1
ATOM 607 N N . TYR A 1 80 ? -12.388 3.839 5.470 1.00 95.12 80 TYR A N 1
ATOM 608 C CA . TYR A 1 80 ? -11.963 5.196 5.145 1.00 95.12 80 TYR A CA 1
ATOM 609 C C . TYR A 1 80 ? -12.761 6.215 5.963 1.00 95.12 80 TYR A C 1
ATOM 611 O O . TYR A 1 80 ? -13.962 6.380 5.739 1.00 95.12 80 TYR A O 1
ATOM 619 N N . LYS A 1 81 ? -12.087 6.904 6.886 1.00 92.38 81 LYS A N 1
ATOM 620 C CA . LYS A 1 81 ? -12.650 7.983 7.704 1.00 92.38 81 LYS A CA 1
ATOM 621 C C . LYS A 1 81 ? -11.665 9.141 7.772 1.00 92.38 81 LYS A C 1
ATOM 623 O O . LYS A 1 81 ? -10.494 8.929 8.075 1.00 92.38 81 LYS A O 1
ATOM 628 N N . GLU A 1 82 ? -12.133 10.340 7.453 1.00 89.62 82 GLU A N 1
ATOM 629 C CA . GLU A 1 82 ? -11.361 11.573 7.617 1.00 89.62 82 GLU A CA 1
ATOM 630 C C . GLU A 1 82 ? -11.532 12.085 9.049 1.00 89.62 82 GLU A C 1
ATOM 632 O O . GLU A 1 82 ? -12.624 11.978 9.604 1.00 89.62 82 GLU A O 1
ATOM 637 N N . LYS A 1 83 ? -10.470 12.648 9.629 1.00 83.62 83 LYS A N 1
ATOM 638 C CA . LYS A 1 83 ? -10.527 13.304 10.939 1.00 83.62 83 LYS A CA 1
ATOM 639 C C . LYS A 1 83 ? -11.454 14.512 10.890 1.00 83.62 83 LYS A C 1
ATOM 641 O O . LYS A 1 83 ? -11.414 15.290 9.929 1.00 83.62 83 LYS A O 1
ATOM 646 N N . ASP A 1 84 ? -12.209 14.727 11.961 1.00 78.25 84 ASP A N 1
ATOM 647 C CA . ASP A 1 84 ? -13.086 15.887 12.088 1.00 78.25 84 ASP A CA 1
ATOM 648 C C . ASP A 1 84 ? -12.316 17.211 11.927 1.00 78.25 84 ASP A C 1
ATOM 650 O O . ASP A 1 84 ? -11.221 17.418 12.457 1.00 78.25 84 ASP A O 1
ATOM 654 N N . ALA A 1 85 ? -12.917 18.171 11.217 1.00 65.12 85 ALA A N 1
ATOM 655 C CA . ALA A 1 85 ? -12.314 19.480 10.943 1.00 65.12 85 ALA A CA 1
ATOM 656 C C . ALA A 1 85 ? -11.902 20.257 12.213 1.00 65.12 85 ALA A C 1
ATOM 658 O O . ALA A 1 85 ? -11.010 21.098 12.147 1.00 65.12 85 ALA A O 1
ATOM 659 N N . ALA A 1 86 ? -12.522 19.971 13.364 1.00 61.53 86 ALA A N 1
ATOM 660 C CA . ALA A 1 86 ? -12.180 20.577 14.651 1.00 61.53 86 ALA A CA 1
ATOM 661 C C . ALA A 1 86 ? -10.872 20.029 15.258 1.00 61.53 86 ALA A C 1
ATOM 663 O O . ALA A 1 86 ? -10.168 20.775 15.937 1.00 61.53 86 ALA A O 1
ATOM 664 N N . GLU A 1 87 ? -10.512 18.772 14.978 1.00 58.66 87 GLU A N 1
ATOM 665 C CA . GLU A 1 87 ? -9.245 18.166 15.420 1.00 58.66 87 GLU A CA 1
ATOM 666 C C . GLU A 1 87 ? -8.056 18.632 14.560 1.00 58.66 87 GLU A C 1
ATOM 668 O O . GLU A 1 87 ? -6.918 18.684 15.021 1.00 58.66 87 GLU A O 1
ATOM 673 N N . ASN A 1 88 ? -8.322 19.084 13.330 1.00 55.19 88 ASN A N 1
ATOM 674 C CA . ASN A 1 88 ? -7.305 19.541 12.377 1.00 55.19 88 ASN A CA 1
ATOM 675 C C . ASN A 1 88 ? -6.711 20.941 12.674 1.00 55.19 88 ASN A C 1
ATOM 677 O O . ASN A 1 88 ? -5.770 21.356 12.001 1.00 55.19 88 ASN A O 1
ATOM 681 N N . ILE A 1 89 ? -7.241 21.697 13.648 1.00 52.06 89 ILE A N 1
ATOM 682 C CA . ILE A 1 89 ? -6.888 23.122 13.858 1.00 52.06 89 ILE A CA 1
ATOM 683 C C . ILE A 1 89 ? -5.780 23.330 14.915 1.00 52.06 89 ILE A C 1
ATOM 685 O O . ILE A 1 89 ? -5.239 24.429 15.022 1.00 52.06 89 ILE A O 1
ATOM 689 N N . SER A 1 90 ? -5.387 22.304 15.680 1.00 48.81 90 SER A N 1
ATOM 690 C CA . SER A 1 90 ? -4.549 22.510 16.878 1.00 48.81 90 SER A CA 1
ATOM 691 C C . SER A 1 90 ? -3.345 21.581 17.046 1.00 48.81 90 SER A C 1
ATOM 693 O O . SER A 1 90 ? -2.536 21.829 17.945 1.00 48.81 90 SER A O 1
ATOM 695 N N . GLU A 1 91 ? -3.183 20.529 16.252 1.00 55.06 91 GLU A N 1
ATOM 696 C CA . GLU A 1 91 ? -2.095 19.585 16.499 1.00 55.06 91 GLU A CA 1
ATOM 697 C C . GLU A 1 91 ? -0.865 19.925 15.655 1.00 55.06 91 GLU A C 1
ATOM 699 O O . GLU A 1 91 ? -0.859 19.818 14.430 1.00 55.06 91 GLU A O 1
ATOM 704 N N . SER A 1 92 ? 0.220 20.312 16.341 1.00 55.78 92 SER A N 1
ATOM 705 C CA . SER A 1 92 ? 1.576 20.062 15.840 1.00 55.78 92 SER A CA 1
ATOM 706 C C . SER A 1 92 ? 1.618 18.640 15.275 1.00 55.78 92 SER A C 1
ATOM 708 O O . SER A 1 92 ? 1.018 17.765 15.905 1.00 55.78 92 SER A O 1
ATOM 710 N N . PRO A 1 93 ? 2.330 18.377 14.159 1.00 60.19 93 PRO A N 1
ATOM 711 C CA . PRO A 1 93 ? 2.518 17.021 13.670 1.00 60.19 93 PRO A CA 1
ATOM 712 C C . PRO A 1 93 ? 2.817 16.100 14.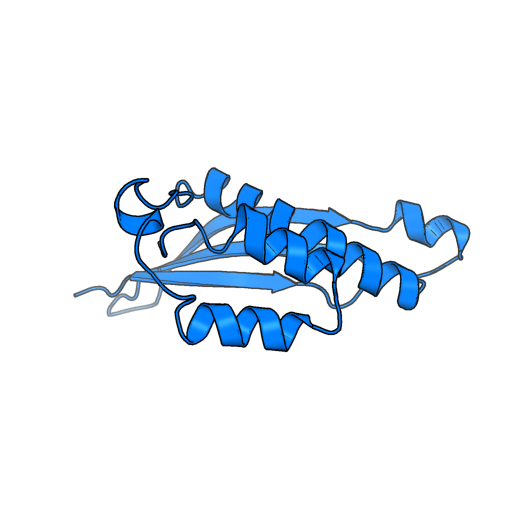844 1.00 60.19 93 PRO A C 1
ATOM 714 O O . PRO A 1 93 ? 3.783 16.336 15.578 1.00 60.19 93 PRO A O 1
ATOM 717 N N . THR A 1 94 ? 1.958 15.102 15.064 1.00 71.19 94 THR A N 1
ATOM 718 C CA . THR A 1 94 ? 2.229 14.082 16.073 1.00 71.19 94 THR A CA 1
ATOM 719 C C . THR A 1 94 ? 3.622 13.514 15.814 1.00 71.19 94 THR A C 1
ATOM 721 O O . THR A 1 94 ? 4.113 13.526 14.680 1.00 71.19 94 THR A O 1
ATOM 724 N N . GLU A 1 95 ? 4.290 13.030 16.858 1.00 78.38 95 GLU A N 1
ATOM 725 C CA . GLU A 1 95 ? 5.635 12.453 16.736 1.00 78.38 95 GLU A CA 1
ATOM 726 C C . GLU A 1 95 ? 5.693 11.409 15.603 1.00 78.38 95 GLU A C 1
ATOM 728 O O . GLU A 1 95 ? 6.591 11.448 14.765 1.00 78.38 95 GLU A O 1
ATOM 733 N N . ILE A 1 96 ? 4.624 10.613 15.473 1.00 77.31 96 ILE A N 1
ATOM 734 C CA . ILE A 1 96 ? 4.403 9.645 14.391 1.00 77.31 96 ILE A CA 1
ATOM 735 C C . ILE A 1 96 ? 4.346 10.312 13.008 1.00 77.31 96 ILE A C 1
ATOM 737 O O . ILE A 1 96 ? 4.962 9.822 12.067 1.00 77.31 96 ILE A O 1
ATOM 741 N N . HIS A 1 97 ? 3.627 11.427 12.847 1.00 81.12 97 HIS A N 1
ATOM 742 C CA . HIS A 1 97 ? 3.566 12.136 11.565 1.00 81.12 97 HIS A CA 1
ATOM 743 C C . HIS A 1 97 ? 4.954 12.626 11.141 1.00 81.12 97 HIS A C 1
ATOM 745 O O . HIS A 1 97 ? 5.370 12.417 10.003 1.00 81.12 97 HIS A O 1
ATOM 751 N N . SER A 1 98 ? 5.687 13.245 12.067 1.00 84.12 98 SER A N 1
ATOM 752 C CA . SER A 1 98 ? 7.046 13.730 11.806 1.00 84.12 98 SER A CA 1
ATOM 753 C C . SER A 1 98 ? 7.999 12.585 11.458 1.00 84.12 98 SER A C 1
ATOM 755 O O . SER A 1 98 ? 8.811 12.711 10.541 1.00 84.12 98 SER A O 1
ATOM 757 N N . GLU A 1 99 ? 7.874 11.452 12.149 1.00 88.31 99 GLU A N 1
ATOM 758 C CA . GLU A 1 99 ? 8.654 10.248 11.880 1.00 88.31 99 GLU A CA 1
ATOM 759 C C . GLU A 1 99 ? 8.352 9.673 10.491 1.00 88.31 99 GLU A C 1
ATOM 761 O O . GLU A 1 99 ? 9.281 9.415 9.726 1.00 88.31 99 GLU A O 1
ATOM 766 N N . VAL A 1 100 ? 7.074 9.558 10.110 1.00 86.19 100 VAL A N 1
ATOM 767 C CA . VAL A 1 100 ? 6.664 9.107 8.770 1.00 86.19 100 VAL A CA 1
ATOM 768 C C . VAL A 1 100 ? 7.221 10.031 7.690 1.00 86.19 100 VAL A C 1
ATOM 770 O O . VAL A 1 100 ? 7.807 9.551 6.718 1.00 86.19 100 VAL A O 1
ATOM 773 N N . LEU A 1 101 ? 7.110 11.352 7.858 1.00 87.50 101 LEU A N 1
ATOM 774 C CA . LEU A 1 101 ? 7.695 12.292 6.903 1.00 87.50 101 LEU A CA 1
ATOM 775 C C . LEU A 1 101 ? 9.213 12.125 6.811 1.00 87.50 101 LEU A C 1
ATOM 777 O O . LEU A 1 101 ? 9.759 12.141 5.708 1.00 87.50 101 LEU A O 1
ATOM 781 N N . ASN A 1 102 ? 9.901 11.916 7.932 1.00 91.06 102 ASN A N 1
ATOM 782 C CA . ASN A 1 102 ? 11.339 11.685 7.922 1.00 91.06 102 ASN A CA 1
ATOM 783 C C . ASN A 1 102 ? 11.716 10.368 7.219 1.00 91.06 102 ASN A C 1
ATOM 785 O O . ASN A 1 102 ? 12.648 10.358 6.420 1.00 91.06 102 ASN A O 1
ATOM 789 N N . ILE A 1 103 ? 10.975 9.279 7.445 1.00 92.81 103 ILE A N 1
ATOM 790 C CA . ILE A 1 103 ? 11.175 7.992 6.754 1.00 92.81 103 ILE A CA 1
ATOM 791 C C . ILE A 1 103 ? 11.034 8.166 5.237 1.00 92.81 103 ILE A C 1
ATOM 793 O O . ILE A 1 103 ? 11.829 7.629 4.464 1.00 92.81 103 ILE A O 1
ATOM 797 N N . LEU A 1 104 ? 10.046 8.951 4.806 1.00 92.94 104 LEU A N 1
ATOM 798 C CA . LEU A 1 104 ? 9.737 9.169 3.395 1.00 92.94 104 LEU A CA 1
ATOM 799 C C . LEU A 1 104 ? 10.591 10.265 2.734 1.00 92.94 104 LEU A C 1
ATOM 801 O O . LEU A 1 104 ? 10.383 10.568 1.562 1.00 92.94 104 LEU A O 1
ATOM 805 N N . ASN A 1 105 ? 11.584 10.839 3.423 1.00 93.31 105 ASN A N 1
ATOM 806 C CA . ASN A 1 105 ? 12.356 11.981 2.912 1.00 93.31 105 ASN A CA 1
ATOM 807 C C . ASN A 1 105 ? 13.116 11.709 1.595 1.00 93.31 105 ASN A C 1
ATOM 809 O O . ASN A 1 105 ? 13.431 12.648 0.864 1.00 93.31 105 ASN A O 1
ATOM 813 N N . ARG A 1 106 ? 13.391 10.438 1.268 1.00 92.38 106 ARG A N 1
ATOM 814 C CA . ARG A 1 106 ? 14.065 10.024 0.021 1.00 92.38 106 ARG A CA 1
ATOM 815 C C . ARG A 1 106 ? 13.092 9.798 -1.137 1.00 92.38 106 ARG A C 1
ATOM 817 O O . ARG A 1 106 ? 13.545 9.625 -2.263 1.00 92.38 106 ARG A O 1
ATOM 824 N N . GLU A 1 107 ? 11.788 9.809 -0.868 1.00 93.38 107 GLU A N 1
ATOM 825 C CA . GLU A 1 107 ? 10.710 9.545 -1.823 1.00 93.38 107 GLU A CA 1
ATOM 826 C C . GLU A 1 107 ? 9.719 10.730 -1.820 1.00 93.38 107 GLU A C 1
ATOM 828 O O . GLU A 1 107 ? 8.621 10.623 -1.274 1.00 93.38 107 GLU A O 1
ATOM 833 N N . PRO A 1 108 ? 10.084 11.891 -2.402 1.00 91.06 108 PRO A N 1
ATOM 834 C CA . PRO A 1 108 ? 9.344 13.147 -2.227 1.00 91.06 108 PRO A CA 1
ATOM 835 C C . PRO A 1 108 ? 7.899 13.093 -2.740 1.00 91.06 108 PRO A C 1
ATOM 837 O O . PRO A 1 108 ? 7.012 13.721 -2.167 1.00 91.06 108 PRO A O 1
ATOM 840 N N . GLU A 1 109 ? 7.641 12.330 -3.804 1.00 91.69 109 GLU A N 1
ATOM 841 C CA . GLU A 1 109 ? 6.283 12.136 -4.320 1.00 91.69 109 GLU A CA 1
ATOM 842 C C . GLU A 1 109 ? 5.423 11.333 -3.335 1.00 91.69 109 GLU A C 1
ATOM 844 O O . GLU A 1 109 ? 4.324 11.761 -2.990 1.00 91.69 109 GLU A O 1
ATOM 849 N N . LEU A 1 110 ? 5.948 10.216 -2.822 1.00 93.38 110 LEU A N 1
ATOM 850 C CA . LEU A 1 110 ? 5.263 9.381 -1.835 1.00 93.38 110 LEU A CA 1
ATOM 851 C C . LEU A 1 110 ? 5.042 10.139 -0.517 1.00 93.38 110 LEU A C 1
ATOM 853 O O . LEU A 1 110 ? 3.950 10.092 0.046 1.00 93.38 110 LEU A O 1
ATOM 857 N N . GLN A 1 111 ? 6.049 10.887 -0.057 1.00 94.00 111 GLN A N 1
ATOM 858 C CA . GLN A 1 111 ? 5.951 11.754 1.118 1.00 94.00 111 GLN A CA 1
ATOM 859 C C . GLN A 1 111 ? 4.804 12.758 0.970 1.00 94.00 111 GLN A C 1
ATOM 861 O O . GLN A 1 111 ? 3.955 12.853 1.857 1.00 94.00 111 GLN A O 1
ATOM 866 N N . LYS A 1 112 ? 4.746 13.457 -0.172 1.00 92.19 112 LYS A N 1
ATOM 867 C CA . LYS A 1 112 ? 3.678 14.410 -0.481 1.00 92.19 112 LYS A CA 1
ATOM 868 C C . LYS A 1 112 ? 2.305 13.733 -0.442 1.00 92.19 112 LYS A C 1
ATOM 870 O O . LYS A 1 112 ? 1.407 14.215 0.246 1.00 92.19 112 LYS A O 1
ATOM 875 N N . GLN A 1 113 ? 2.153 12.593 -1.118 1.00 92.31 113 GLN A N 1
ATOM 876 C CA . GLN A 1 113 ? 0.891 11.849 -1.133 1.00 92.31 113 GLN A CA 1
ATOM 877 C C . GLN A 1 113 ? 0.433 11.449 0.277 1.00 92.31 113 GLN A C 1
ATOM 879 O O . GLN A 1 113 ? -0.752 11.577 0.588 1.00 92.31 113 GLN A O 1
ATOM 884 N N . PHE A 1 114 ? 1.357 11.004 1.135 1.00 90.94 114 PHE A N 1
ATOM 885 C CA . PHE A 1 114 ? 1.057 10.650 2.523 1.00 90.94 114 PHE A CA 1
ATOM 886 C C . PHE A 1 114 ? 0.628 11.867 3.346 1.00 90.94 114 PHE A C 1
ATOM 888 O O . PHE A 1 114 ? -0.394 11.792 4.028 1.00 90.94 114 PHE A O 1
ATOM 895 N N . SER A 1 115 ? 1.349 12.988 3.233 1.00 87.69 115 SER A N 1
ATOM 896 C CA . SER A 1 115 ? 1.007 14.228 3.944 1.00 87.69 115 SER A CA 1
ATOM 897 C C . SER A 1 115 ? -0.334 14.830 3.523 1.00 87.69 115 SER A C 1
ATOM 899 O O . SER A 1 115 ? -1.025 15.430 4.337 1.00 87.69 115 SER A O 1
ATOM 901 N N . GLU A 1 116 ? -0.716 14.683 2.253 1.00 87.06 116 GLU A N 1
ATOM 902 C CA . GLU A 1 116 ? -1.951 15.275 1.733 1.00 87.06 116 GLU A CA 1
ATOM 903 C C . GLU A 1 116 ? -3.173 14.391 2.011 1.00 87.06 116 GLU A C 1
ATOM 905 O O . GLU A 1 116 ? -4.258 14.912 2.264 1.00 87.06 116 GLU A O 1
ATOM 910 N N . ASN A 1 117 ? -3.014 13.061 1.973 1.00 84.94 117 ASN A N 1
ATOM 911 C CA . ASN A 1 117 ? -4.159 12.148 1.892 1.00 84.94 117 ASN A CA 1
ATOM 912 C C . ASN A 1 117 ? -4.255 11.115 3.021 1.00 84.94 117 ASN A C 1
ATOM 914 O O . ASN A 1 117 ? -5.349 10.622 3.275 1.00 84.94 117 ASN A O 1
ATOM 918 N N . ILE A 1 118 ? -3.144 10.738 3.662 1.00 85.81 118 ILE A N 1
ATOM 919 C CA . ILE A 1 118 ? -3.128 9.638 4.645 1.00 85.81 118 ILE A CA 1
ATOM 920 C C . ILE A 1 118 ? -3.138 10.170 6.074 1.00 85.81 118 ILE A C 1
ATOM 922 O O . ILE A 1 118 ? -3.814 9.628 6.940 1.00 85.81 118 ILE A O 1
ATOM 926 N N . THR A 1 119 ? -2.423 11.257 6.341 1.00 82.88 119 THR A N 1
ATOM 927 C CA . THR A 1 119 ? -2.245 11.777 7.706 1.00 82.88 119 THR A CA 1
ATOM 928 C C . THR A 1 119 ? -3.501 12.418 8.297 1.00 82.88 119 THR A C 1
ATOM 930 O O . THR A 1 119 ? -3.599 12.593 9.516 1.00 82.88 119 THR A O 1
ATOM 933 N N . ASN A 1 120 ? -4.466 12.718 7.428 1.00 82.31 120 ASN A N 1
ATOM 934 C CA . ASN A 1 120 ? -5.779 13.258 7.769 1.00 82.31 120 ASN A CA 1
ATOM 935 C C . ASN A 1 120 ? -6.825 12.156 8.004 1.00 82.31 120 ASN A C 1
ATOM 937 O O . ASN A 1 120 ? -7.987 12.472 8.233 1.00 82.31 120 ASN A O 1
ATOM 941 N N . LEU A 1 121 ? -6.440 10.877 7.929 1.00 85.75 121 LEU A N 1
ATOM 942 C CA . LEU A 1 121 ? -7.341 9.753 8.170 1.00 85.75 121 LEU A CA 1
ATOM 943 C C . LEU A 1 121 ? -7.327 9.335 9.642 1.00 85.75 121 LEU A C 1
ATOM 945 O O . LEU A 1 121 ? -6.298 9.406 10.320 1.00 85.75 121 LEU A O 1
ATOM 949 N N . GLU A 1 122 ? -8.475 8.873 10.124 1.00 85.81 122 GLU A N 1
ATOM 950 C CA . GLU A 1 122 ? -8.581 8.172 11.399 1.00 85.81 122 GLU A CA 1
ATOM 951 C C . GLU A 1 122 ? -8.039 6.747 11.263 1.00 85.81 122 GLU A C 1
ATOM 953 O O . GLU A 1 122 ? -8.201 6.093 10.228 1.00 85.81 122 GLU A O 1
ATOM 958 N N . ALA A 1 123 ? -7.397 6.250 12.321 1.00 81.94 123 ALA A N 1
ATOM 959 C CA . ALA A 1 123 ? -7.017 4.846 12.381 1.00 81.94 123 ALA A CA 1
ATOM 960 C C . ALA A 1 123 ? -8.284 3.973 12.541 1.00 81.94 123 ALA A C 1
ATOM 962 O O . ALA A 1 123 ? -9.126 4.303 13.381 1.00 81.94 123 ALA A O 1
ATOM 963 N N . PRO A 1 124 ? -8.435 2.895 11.749 1.00 78.69 124 PRO A N 1
ATOM 964 C CA . PRO A 1 124 ? -9.609 2.024 11.782 1.00 78.69 124 PRO A CA 1
ATOM 965 C C . PRO A 1 124 ? -9.702 1.120 13.016 1.00 78.69 124 PRO A C 1
ATOM 967 O O . PRO A 1 124 ? -8.648 0.770 13.596 1.00 78.69 124 PRO A O 1
#

Sequence (124 aa):
MDKTVTILGIETSCDETSVAIIEVKNSDTRPEYSVLAHALYSQIELHKEFGGVFPALAKREHGKNLAPLLISALKQANLYKEKDAAENISESPTEIHSEVLNILNREPELQKQFSENITNLEAP

Radi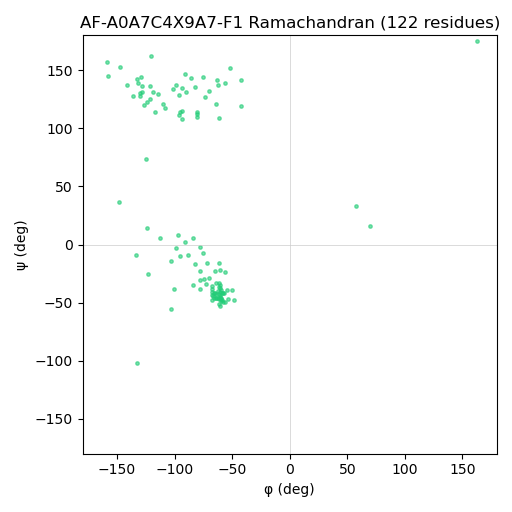us of gyration: 17.12 Å; Cα contacts (8 Å, |Δi|>4): 174; chains: 1; bounding box: 30×46×48 Å

Foldseek 3Di:
DFDKDWDWDFDQPFFKTKIWIWIWTHDPPHIDIDTLFMDMDGCVVVCVVVVGTDPVVSVLVNLQCHLVRVQVRCVSSVNWAFADPVVVPDDDQDPVLVVLLVVCVVPVNSSVSCVVPPSRTDDD

Solvent-accessible surface area (backbone atoms only — not comparable to full-atom values): 7157 Å² total; per-residue (Å²): 127,72,52,72,43,81,43,81,46,78,46,70,89,67,54,42,36,36,27,34,36,32,42,35,40,39,49,100,85,57,70,46,78,44,80,54,24,66,31,78,48,76,41,63,80,72,22,57,85,69,79,42,87,48,68,72,60,32,55,51,52,37,45,69,43,47,59,62,30,44,53,51,19,29,50,65,48,74,47,64,44,71,55,58,76,80,65,72,76,74,66,71,73,48,72,66,53,52,49,51,48,59,72,28,64,89,39,63,68,36,32,50,48,38,66,73,64,52,71,52,41,48,86,117

Mean predicted aligned error: 5.49 Å